Protein AF-A0A9P6ZII4-F1 (afdb_monomer_lite)

Sequence (69 aa):
CDCPNAMSPDIQMFQHGFFPASFNRLKTVFTFGVLDDFLLDNLECGTSAMNYYSKLRRMTSSMFPHLVP

Secondary structure (DSSP, 8-state):
---TTPPPHHHHHHHTTEEES-SS--S-EEEHHHHHHHHHHHHHH---HHHHHHHHHHHHTTT-TTT--

InterPro domains:
  IPR041457 CxC2-like cysteine cluster, KDZ transposase-associated [PF18803] (1-62)

pLDDT: mean 84.63, std 10.68, range [54.06, 97.0]

Foldseek 3Di:
DPDVPDDPPCVVCVVVQWDAPDPVDRPDTDHVVLVVVVVVCCVPPVDDPVNSVLVVLCVVPVVCNPPDD

Organism: NCBI:txid48579

Structure (mmCIF, N/CA/C/O backbone):
data_AF-A0A9P6ZII4-F1
#
_entry.id   AF-A0A9P6ZII4-F1
#
loop_
_atom_site.group_PDB
_atom_site.id
_atom_site.type_symbol
_atom_site.label_atom_id
_atom_site.label_alt_id
_atom_site.label_comp_id
_atom_site.label_asym_id
_atom_site.label_entity_id
_atom_site.label_seq_id
_atom_site.pdbx_PDB_ins_code
_atom_site.Cartn_x
_atom_site.Cartn_y
_atom_site.Cartn_z
_atom_site.occupancy
_atom_site.B_iso_or_equiv
_atom_site.auth_seq_id
_atom_site.auth_comp_id
_atom_site.auth_asym_id
_atom_site.auth_atom_id
_atom_site.pdbx_PDB_model_num
ATOM 1 N N . CYS A 1 1 ? 6.024 -7.953 -14.362 1.00 78.44 1 CYS A N 1
ATOM 2 C CA . CYS A 1 1 ? 6.366 -8.615 -15.637 1.00 78.44 1 CYS A CA 1
ATOM 3 C C . CYS A 1 1 ? 7.817 -9.034 -15.531 1.00 78.44 1 CYS A C 1
ATOM 5 O O . CYS A 1 1 ? 8.650 -8.168 -15.284 1.00 78.44 1 CYS A O 1
ATOM 7 N N . ASP A 1 2 ? 8.113 -10.312 -15.747 1.00 85.25 2 ASP A N 1
ATOM 8 C CA . 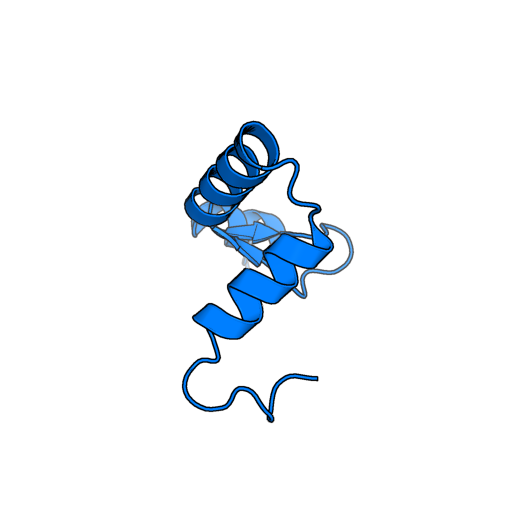ASP A 1 2 ? 9.492 -10.828 -15.863 1.00 85.25 2 ASP A CA 1
ATOM 9 C C . ASP A 1 2 ? 9.912 -10.917 -17.340 1.00 85.25 2 ASP A C 1
ATOM 11 O O . ASP A 1 2 ? 10.626 -11.811 -17.784 1.00 85.25 2 ASP A O 1
ATOM 15 N N . CYS A 1 3 ? 9.362 -10.005 -18.133 1.00 89.44 3 CYS A N 1
ATOM 16 C CA . CYS A 1 3 ? 9.412 -10.013 -19.581 1.00 89.44 3 CYS A CA 1
ATOM 17 C C . CYS A 1 3 ? 10.778 -9.481 -20.051 1.00 89.44 3 CYS A C 1
ATOM 19 O O . CYS A 1 3 ? 11.366 -8.642 -19.362 1.00 89.44 3 CYS A O 1
ATOM 21 N N . PRO A 1 4 ? 11.306 -9.913 -21.210 1.00 84.81 4 PRO A N 1
ATOM 22 C CA . PRO A 1 4 ? 12.525 -9.322 -21.761 1.00 84.81 4 PRO A CA 1
ATOM 23 C C . PRO A 1 4 ? 12.324 -7.805 -21.933 1.00 84.81 4 PRO A C 1
ATOM 25 O O . PRO A 1 4 ? 11.304 -7.399 -22.484 1.00 84.81 4 PRO A O 1
ATOM 28 N N . ASN A 1 5 ? 13.255 -6.979 -21.438 1.00 87.06 5 ASN A N 1
ATOM 29 C CA . ASN A 1 5 ? 13.152 -5.508 -21.308 1.00 87.06 5 ASN A CA 1
ATOM 30 C C . ASN A 1 5 ? 12.155 -4.960 -20.270 1.00 87.06 5 ASN A C 1
ATOM 32 O O . ASN A 1 5 ? 11.901 -3.753 -20.248 1.00 87.06 5 ASN A O 1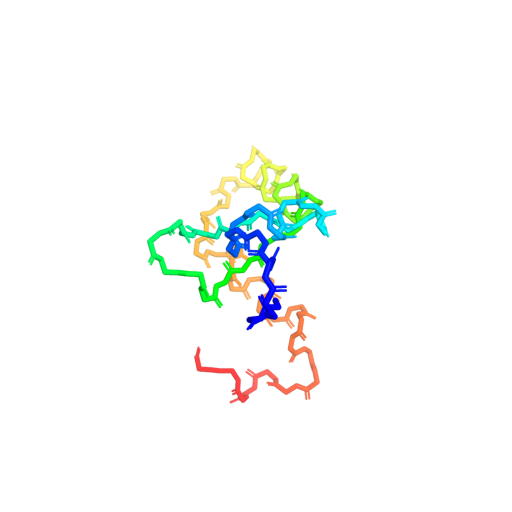
ATOM 36 N N . ALA A 1 6 ? 11.599 -5.786 -19.385 1.00 86.00 6 ALA A N 1
ATOM 37 C CA . ALA A 1 6 ? 10.800 -5.258 -18.288 1.00 86.00 6 ALA A CA 1
ATOM 38 C C . ALA A 1 6 ? 11.666 -4.399 -17.348 1.00 86.00 6 ALA A C 1
ATOM 40 O O . ALA A 1 6 ? 12.797 -4.756 -17.016 1.00 86.00 6 ALA A O 1
ATOM 41 N N . MET A 1 7 ? 11.117 -3.260 -16.917 1.00 87.56 7 MET A N 1
ATOM 42 C CA . MET A 1 7 ? 11.741 -2.406 -15.900 1.00 87.56 7 MET A CA 1
ATOM 43 C C . MET A 1 7 ? 11.851 -3.141 -14.563 1.00 87.56 7 MET A C 1
ATOM 45 O O . MET A 1 7 ? 11.250 -4.198 -14.377 1.00 87.56 7 MET A O 1
ATOM 49 N N . SER A 1 8 ? 12.587 -2.593 -13.599 1.00 87.81 8 SER A N 1
ATOM 50 C CA . SER A 1 8 ? 12.652 -3.213 -12.279 1.00 87.81 8 SER A CA 1
ATOM 51 C C . SER A 1 8 ? 11.252 -3.297 -11.631 1.00 87.81 8 SER A C 1
ATOM 53 O O . SER A 1 8 ? 10.384 -2.460 -11.911 1.00 87.81 8 SER A O 1
ATOM 55 N N . PRO A 1 9 ? 10.974 -4.326 -10.810 1.00 85.81 9 PRO A N 1
ATOM 56 C CA . PRO A 1 9 ? 9.629 -4.570 -10.283 1.00 85.81 9 PRO A CA 1
ATOM 57 C C . PRO A 1 9 ? 9.038 -3.406 -9.471 1.00 85.81 9 PRO A C 1
ATOM 59 O O . PRO A 1 9 ? 7.830 -3.188 -9.498 1.00 85.81 9 PRO A O 1
ATOM 62 N N . ASP A 1 10 ? 9.877 -2.640 -8.779 1.00 84.06 10 ASP A N 1
ATOM 63 C CA . ASP A 1 10 ? 9.514 -1.415 -8.066 1.00 84.06 10 ASP A CA 1
ATOM 64 C C . ASP A 1 10 ? 8.996 -0.328 -9.021 1.00 84.06 10 ASP A C 1
ATOM 66 O O . ASP A 1 10 ? 7.924 0.226 -8.784 1.00 84.06 10 ASP A O 1
ATOM 70 N N . ILE A 1 11 ? 9.681 -0.089 -10.144 1.00 88.25 11 ILE A N 1
ATOM 71 C CA . ILE A 1 11 ? 9.246 0.880 -11.162 1.00 88.25 11 ILE A CA 1
ATOM 72 C C . ILE A 1 11 ? 7.922 0.440 -11.789 1.00 88.25 11 ILE A C 1
ATOM 74 O O . ILE A 1 11 ? 7.017 1.257 -11.960 1.00 88.25 11 ILE A O 1
ATOM 78 N N . GLN A 1 12 ? 7.785 -0.854 -12.094 1.00 89.38 12 GLN A N 1
ATOM 79 C CA . GLN A 1 12 ? 6.530 -1.398 -12.617 1.00 89.38 12 GLN A CA 1
ATOM 80 C C . GLN A 1 12 ? 5.370 -1.164 -11.634 1.00 89.38 12 GLN A C 1
ATOM 82 O O . GLN A 1 12 ? 4.302 -0.719 -12.042 1.00 89.38 12 GLN A O 1
ATOM 87 N N . MET A 1 13 ? 5.577 -1.406 -10.335 1.00 88.12 13 MET A N 1
ATOM 88 C CA . MET A 1 13 ? 4.566 -1.153 -9.299 1.00 88.12 13 MET A CA 1
ATOM 89 C C . MET A 1 13 ? 4.155 0.321 -9.249 1.00 88.12 13 MET A C 1
ATOM 91 O O . MET A 1 13 ? 2.960 0.622 -9.294 1.00 88.12 13 MET A O 1
ATOM 95 N N . PHE A 1 14 ? 5.129 1.235 -9.248 1.00 87.56 14 PHE A N 1
ATOM 96 C CA . PHE A 1 14 ? 4.859 2.673 -9.242 1.00 87.56 14 PHE A CA 1
ATOM 97 C C . PHE A 1 14 ? 4.028 3.124 -10.444 1.00 87.56 14 PHE A C 1
ATOM 99 O O . PHE A 1 14 ? 3.081 3.892 -10.274 1.00 87.56 14 PHE A O 1
ATOM 106 N N . GLN A 1 15 ? 4.328 2.624 -11.645 1.00 88.56 15 GLN A N 1
ATOM 107 C CA . GLN A 1 15 ? 3.554 2.943 -12.851 1.00 88.56 15 GLN A CA 1
ATOM 108 C C . GLN A 1 15 ? 2.092 2.498 -12.763 1.00 88.56 15 GLN A C 1
ATOM 110 O O . GLN A 1 15 ? 1.221 3.116 -13.370 1.00 88.56 15 GLN A O 1
ATOM 115 N N . HIS A 1 16 ? 1.818 1.454 -11.986 1.00 87.31 16 HIS A N 1
ATOM 116 C CA . HIS A 1 16 ? 0.470 0.955 -11.738 1.00 87.31 16 HIS A CA 1
ATOM 117 C C . HIS A 1 16 ? -0.192 1.568 -10.493 1.00 87.31 16 HIS A C 1
ATOM 119 O O . HIS A 1 16 ? -1.269 1.128 -10.098 1.00 87.31 16 HIS A O 1
ATOM 125 N N . GLY A 1 17 ? 0.414 2.590 -9.878 1.00 88.88 17 GLY A N 1
ATOM 126 C CA . GLY A 1 17 ? -0.133 3.250 -8.690 1.00 88.88 17 GLY A CA 1
ATOM 127 C C . GLY A 1 17 ? -0.007 2.423 -7.407 1.00 88.88 17 GLY A C 1
ATOM 128 O O . GLY A 1 17 ? -0.702 2.699 -6.426 1.00 88.88 17 GLY A O 1
ATOM 129 N N . PHE A 1 18 ? 0.865 1.412 -7.412 1.00 89.94 18 PHE A N 1
ATOM 130 C CA . PHE A 1 18 ? 1.156 0.578 -6.256 1.00 89.94 18 PHE A CA 1
ATOM 131 C C . PHE A 1 18 ? 2.452 1.020 -5.584 1.00 89.94 18 PHE A C 1
ATOM 133 O O . PHE A 1 18 ? 3.514 1.092 -6.200 1.00 89.94 18 PHE A O 1
ATOM 140 N N . PHE A 1 19 ? 2.362 1.266 -4.284 1.00 88.00 19 PHE A N 1
ATOM 141 C CA . PHE A 1 19 ? 3.480 1.568 -3.417 1.00 88.00 19 PHE A CA 1
ATOM 142 C C . PHE A 1 19 ? 3.892 0.319 -2.629 1.00 88.00 19 PHE A C 1
ATOM 144 O O . PHE A 1 19 ? 3.074 -0.257 -1.904 1.00 88.00 19 PHE A O 1
ATOM 151 N N . PRO A 1 20 ? 5.144 -0.137 -2.741 1.00 86.31 20 PRO A N 1
ATOM 152 C CA . PRO A 1 20 ? 5.577 -1.332 -2.040 1.00 86.31 20 PRO A CA 1
ATOM 153 C C . PRO A 1 20 ? 5.800 -1.093 -0.547 1.00 86.31 20 PRO A C 1
ATOM 155 O O . PRO A 1 20 ? 6.351 -0.078 -0.136 1.00 86.31 20 PRO A O 1
ATOM 158 N N . ALA A 1 21 ? 5.459 -2.087 0.276 1.00 83.19 21 ALA A N 1
ATOM 159 C CA . ALA A 1 21 ? 5.779 -2.054 1.706 1.00 83.19 21 ALA A CA 1
ATOM 160 C C . ALA A 1 21 ? 7.287 -2.215 1.982 1.00 83.19 21 ALA A C 1
ATOM 162 O O . ALA A 1 21 ? 7.783 -1.842 3.042 1.00 83.19 21 ALA A O 1
ATOM 163 N N . SER A 1 22 ? 8.015 -2.832 1.048 1.00 81.56 22 SER A N 1
ATOM 164 C CA . SER A 1 22 ? 9.457 -3.047 1.123 1.00 81.56 22 SER A CA 1
ATOM 165 C C . SER A 1 22 ? 10.053 -3.096 -0.276 1.00 81.56 22 SER A C 1
ATOM 167 O O . SER A 1 22 ? 9.593 -3.869 -1.112 1.00 81.56 22 SER A O 1
ATOM 169 N N . PHE A 1 23 ? 11.121 -2.332 -0.501 1.00 81.56 23 PHE A N 1
ATOM 170 C CA . PHE A 1 23 ? 11.879 -2.353 -1.754 1.00 81.56 23 PHE A CA 1
ATOM 171 C C . PHE A 1 23 ? 12.814 -3.567 -1.865 1.00 81.56 23 PHE A C 1
ATOM 173 O O . PHE A 1 23 ? 13.120 -4.010 -2.965 1.00 81.56 23 PHE A O 1
ATOM 180 N N . ASN A 1 24 ? 13.220 -4.161 -0.736 1.00 83.19 24 ASN A N 1
ATOM 181 C CA . ASN A 1 24 ? 14.057 -5.365 -0.718 1.00 83.19 24 ASN A CA 1
ATOM 182 C C . ASN A 1 24 ? 13.255 -6.636 -1.016 1.00 83.19 24 ASN A C 1
ATOM 184 O O . ASN A 1 24 ? 13.784 -7.584 -1.595 1.00 83.19 24 ASN A O 1
ATOM 188 N N . ARG A 1 25 ? 11.992 -6.695 -0.570 1.00 78.38 25 ARG A N 1
ATOM 189 C CA . ARG A 1 25 ? 11.126 -7.863 -0.763 1.00 78.38 25 ARG A CA 1
ATOM 190 C C . ARG A 1 25 ? 9.685 -7.444 -1.027 1.00 78.38 25 ARG A C 1
ATOM 192 O O . ARG A 1 25 ? 8.878 -7.307 -0.109 1.00 78.38 25 ARG A O 1
ATOM 199 N N . LEU A 1 26 ? 9.363 -7.336 -2.309 1.00 78.69 26 LEU A N 1
ATOM 200 C CA . LEU A 1 26 ? 8.047 -6.962 -2.820 1.00 78.69 26 LEU A CA 1
ATOM 201 C C . LEU A 1 26 ? 7.034 -8.104 -2.634 1.00 78.69 26 LEU A C 1
ATOM 203 O O . LEU A 1 26 ? 6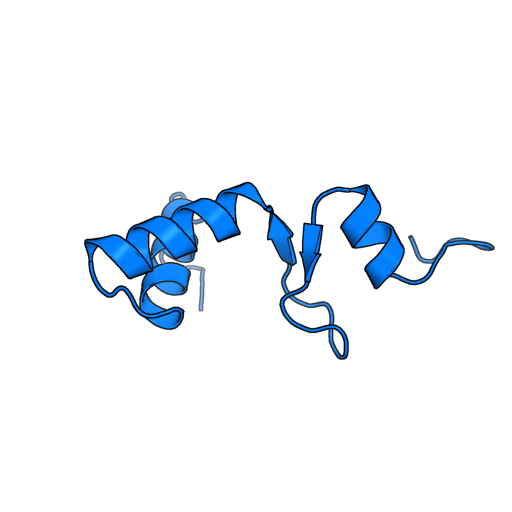.782 -8.888 -3.543 1.00 78.69 26 LEU A O 1
ATOM 207 N N . LYS A 1 27 ? 6.491 -8.240 -1.422 1.00 82.12 27 LYS A N 1
ATOM 208 C CA . LYS A 1 27 ? 5.429 -9.212 -1.088 1.00 82.12 27 LYS A CA 1
ATOM 209 C C . LYS A 1 27 ? 4.064 -8.576 -0.878 1.00 82.12 27 LYS A C 1
ATOM 211 O O . LYS A 1 27 ? 3.049 -9.246 -1.019 1.00 82.12 27 LYS A O 1
ATOM 216 N N . THR A 1 28 ? 4.057 -7.309 -0.497 1.00 79.06 28 THR A N 1
ATOM 217 C CA . THR A 1 28 ? 2.860 -6.543 -0.182 1.00 79.06 28 THR A CA 1
ATOM 218 C C . THR A 1 28 ? 2.993 -5.167 -0.805 1.00 79.06 28 THR A C 1
ATOM 220 O O . THR A 1 28 ? 4.069 -4.558 -0.789 1.00 79.06 28 THR A O 1
ATOM 223 N N . VAL A 1 29 ? 1.893 -4.700 -1.380 1.00 86.00 29 VAL A N 1
ATOM 224 C CA . VAL A 1 29 ? 1.801 -3.399 -2.029 1.00 86.00 29 VAL A CA 1
ATOM 225 C C . VAL A 1 29 ? 0.507 -2.725 -1.603 1.00 86.00 29 VAL A C 1
ATOM 227 O O . VAL A 1 29 ? -0.497 -3.394 -1.357 1.00 86.00 29 VAL A O 1
ATOM 230 N N . PHE A 1 30 ? 0.551 -1.408 -1.494 1.00 87.50 30 PHE A N 1
ATOM 231 C CA . PHE A 1 30 ? -0.566 -0.559 -1.110 1.00 87.50 30 PHE A CA 1
ATOM 232 C C . PHE A 1 30 ? -0.883 0.394 -2.252 1.00 87.50 30 PHE A C 1
ATOM 234 O O . PHE A 1 30 ? 0.002 0.772 -3.010 1.00 87.50 30 PHE A O 1
ATOM 241 N N . THR A 1 31 ? -2.136 0.803 -2.390 1.00 91.00 31 THR A N 1
ATOM 242 C CA . THR A 1 31 ? -2.465 1.942 -3.251 1.00 91.00 31 THR A CA 1
ATOM 243 C C . THR A 1 31 ? -2.246 3.238 -2.478 1.00 91.00 31 THR A C 1
ATOM 245 O O . THR A 1 31 ? -2.310 3.246 -1.248 1.00 91.00 31 THR A O 1
ATOM 248 N N . PHE A 1 32 ? -2.045 4.349 -3.186 1.00 89.44 32 PHE A N 1
ATOM 249 C CA . PHE A 1 32 ? -1.959 5.666 -2.545 1.00 89.44 32 PHE A CA 1
ATOM 250 C C . PHE A 1 32 ? -3.206 5.991 -1.712 1.00 89.44 32 PHE A C 1
ATOM 252 O O . PHE A 1 32 ? -3.072 6.423 -0.577 1.00 89.44 32 PHE A O 1
ATOM 259 N N . GLY A 1 33 ? -4.404 5.633 -2.190 1.00 91.81 33 GLY A N 1
ATOM 260 C CA . GLY A 1 33 ? -5.634 5.829 -1.413 1.00 91.81 33 GLY A CA 1
ATOM 261 C C . GLY A 1 33 ? -5.665 5.061 -0.083 1.00 91.81 33 GLY A C 1
ATOM 262 O O . GLY A 1 33 ? -6.202 5.559 0.898 1.00 91.81 33 GLY A O 1
ATOM 263 N N . VAL A 1 34 ? -5.052 3.872 -0.011 1.00 91.19 34 VAL A N 1
ATOM 264 C CA . VAL A 1 34 ? -4.928 3.125 1.256 1.00 91.19 34 VAL A CA 1
ATOM 265 C C . VAL A 1 34 ? -3.927 3.789 2.205 1.00 91.19 34 VAL A C 1
ATOM 267 O O . VAL A 1 34 ? -4.106 3.706 3.421 1.00 91.19 34 VAL A O 1
ATOM 270 N N . LEU A 1 35 ? -2.882 4.431 1.673 1.00 92.69 35 LEU A N 1
ATOM 271 C CA . LEU A 1 35 ? -1.928 5.206 2.470 1.00 92.69 35 LEU A CA 1
ATOM 272 C C . LEU A 1 35 ? -2.565 6.491 3.011 1.00 92.69 35 LEU A C 1
ATOM 274 O O . LEU A 1 35 ? -2.342 6.823 4.172 1.00 92.69 35 LEU A O 1
ATOM 278 N N . ASP A 1 36 ? -3.394 7.163 2.214 1.00 94.62 36 ASP A N 1
ATOM 279 C CA . ASP A 1 36 ? -4.131 8.352 2.648 1.00 94.62 36 ASP A CA 1
ATOM 280 C C . ASP A 1 36 ? -5.151 8.010 3.749 1.00 94.62 36 ASP A C 1
ATOM 282 O O . ASP A 1 36 ? -5.195 8.692 4.773 1.00 94.62 36 ASP A O 1
ATOM 286 N N . ASP A 1 37 ? -5.906 6.911 3.605 1.00 94.19 37 ASP A N 1
ATOM 287 C CA . ASP A 1 37 ? -6.824 6.431 4.657 1.00 94.19 37 ASP A CA 1
ATOM 288 C C . ASP A 1 37 ? -6.063 6.027 5.932 1.00 94.19 37 ASP A C 1
ATOM 290 O O . ASP A 1 37 ? -6.511 6.321 7.038 1.00 94.19 37 ASP A O 1
ATOM 294 N N . PHE A 1 38 ? -4.863 5.441 5.800 1.00 93.56 38 PHE A N 1
ATOM 295 C CA . PHE A 1 38 ? -4.012 5.149 6.957 1.00 93.56 38 PHE A CA 1
ATOM 296 C C . PHE A 1 38 ? -3.577 6.422 7.683 1.00 93.56 38 PHE A C 1
ATOM 298 O O . PHE A 1 38 ? -3.620 6.468 8.912 1.00 93.56 38 PHE A O 1
ATOM 305 N N . LEU A 1 39 ? -3.143 7.443 6.938 1.00 95.06 39 LEU A N 1
ATOM 306 C CA . LEU A 1 39 ? -2.724 8.722 7.507 1.00 95.06 39 LEU A CA 1
ATOM 307 C C . LEU A 1 39 ? -3.876 9.392 8.257 1.00 95.06 39 LEU A C 1
ATOM 309 O O . LEU A 1 39 ? -3.664 9.889 9.362 1.00 95.06 39 LEU A O 1
ATOM 313 N N . LEU A 1 40 ? -5.086 9.356 7.695 1.00 96.38 40 LEU A N 1
ATOM 314 C CA . LEU A 1 40 ? -6.282 9.887 8.341 1.00 96.38 40 LEU A CA 1
ATOM 315 C C . LEU A 1 40 ? -6.611 9.128 9.637 1.00 96.38 40 LEU A C 1
ATOM 317 O O . LEU A 1 40 ? -6.746 9.744 10.689 1.00 96.38 40 LEU A O 1
ATOM 321 N N . ASP A 1 41 ? -6.662 7.794 9.592 1.00 94.56 41 ASP A N 1
ATOM 322 C CA . ASP A 1 41 ? -6.977 6.942 10.751 1.00 94.56 41 ASP A CA 1
ATOM 323 C C . ASP A 1 41 ? -5.912 7.082 11.861 1.00 94.56 41 ASP A C 1
ATOM 325 O O . ASP A 1 41 ? -6.206 7.113 13.060 1.00 94.56 41 ASP A O 1
ATOM 329 N N . ASN A 1 42 ? -4.645 7.240 11.469 1.00 95.56 42 ASN A N 1
ATOM 330 C CA . ASN A 1 42 ? -3.564 7.528 12.402 1.00 95.56 42 ASN A CA 1
ATOM 331 C C . ASN A 1 42 ? -3.713 8.911 13.054 1.00 95.56 42 ASN A C 1
ATOM 333 O O . ASN A 1 42 ? -3.513 9.023 14.263 1.00 95.56 42 ASN A O 1
ATOM 337 N N . LEU A 1 43 ? -4.081 9.939 12.285 1.00 96.69 43 LEU A N 1
A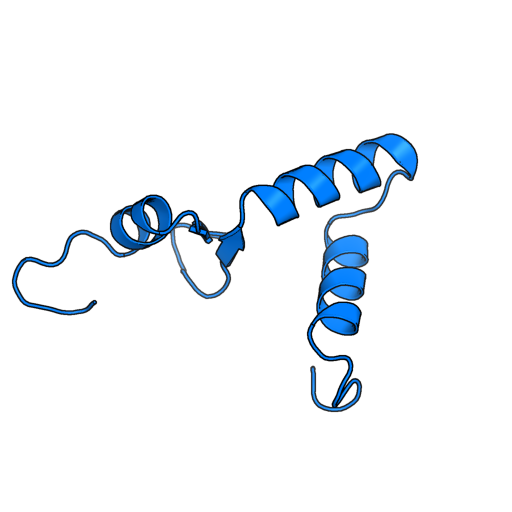TOM 338 C CA . LEU A 1 43 ? -4.249 11.307 12.778 1.00 96.69 43 LEU A CA 1
ATOM 339 C C . LEU A 1 43 ? -5.470 11.445 13.700 1.00 96.69 43 LEU A C 1
ATOM 341 O O . LEU A 1 43 ? -5.376 12.077 14.749 1.00 96.69 43 LEU A O 1
ATOM 345 N N . GLU A 1 44 ? -6.606 10.867 13.312 1.00 97.00 44 GLU A N 1
ATOM 346 C CA . GLU A 1 44 ? -7.876 11.012 14.031 1.00 97.00 44 GLU A CA 1
ATOM 347 C C . GLU A 1 44 ? -7.957 10.101 15.258 1.00 97.00 44 GLU A C 1
ATOM 349 O O . GLU A 1 44 ? -8.412 10.528 16.319 1.00 97.00 44 GLU A O 1
ATOM 354 N N . CYS A 1 45 ? -7.518 8.845 15.126 1.00 94.94 45 CYS A N 1
ATOM 355 C CA . CYS A 1 45 ? -7.723 7.812 16.143 1.00 94.94 45 CYS A CA 1
ATOM 356 C C . CYS A 1 45 ? -6.424 7.316 16.798 1.00 94.94 45 CYS A C 1
ATOM 358 O O . CYS A 1 45 ? -6.478 6.497 17.718 1.00 94.94 45 CYS A O 1
ATOM 360 N N . GLY A 1 46 ? -5.249 7.769 16.345 1.00 95.00 46 GLY A N 1
ATOM 361 C CA . GLY A 1 46 ? -3.967 7.236 16.819 1.00 95.00 46 GLY A CA 1
ATOM 362 C C . GLY A 1 46 ? -3.747 5.778 16.408 1.00 95.00 46 GLY A C 1
ATOM 363 O O . GLY A 1 46 ? -2.991 5.050 17.059 1.00 95.00 46 GLY A O 1
ATOM 364 N N . THR A 1 47 ? -4.430 5.317 15.355 1.00 94.00 47 THR A N 1
ATOM 365 C CA . THR A 1 47 ? -4.404 3.916 14.936 1.00 94.00 47 THR A CA 1
ATOM 366 C C . THR A 1 47 ? -2.994 3.504 14.521 1.00 94.00 47 THR A C 1
ATOM 368 O O . THR A 1 47 ? -2.359 4.126 13.668 1.00 94.00 47 THR A O 1
ATOM 3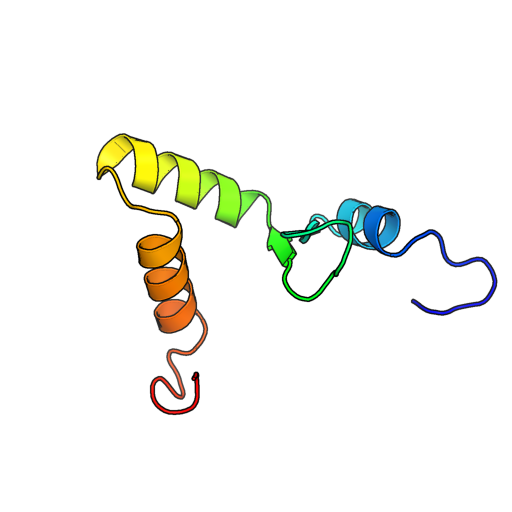71 N N . SER A 1 48 ? -2.481 2.431 15.127 1.00 94.06 48 SER A N 1
ATOM 372 C CA . SER A 1 48 ? -1.180 1.869 14.762 1.00 94.06 48 SER A CA 1
ATOM 373 C C . SER A 1 48 ? -1.240 1.177 13.399 1.00 94.06 48 SER A C 1
ATOM 375 O O . SER A 1 48 ? -2.275 0.633 13.006 1.00 94.06 48 SER A O 1
ATOM 377 N N . ALA A 1 49 ? -0.103 1.101 12.703 1.00 90.00 49 ALA A N 1
ATOM 378 C CA . ALA A 1 49 ? -0.012 0.410 11.415 1.00 90.00 49 ALA A CA 1
ATOM 379 C C . ALA A 1 49 ? -0.502 -1.051 11.478 1.00 90.00 49 ALA A C 1
ATOM 381 O O . ALA A 1 49 ? -1.136 -1.533 10.543 1.00 90.00 49 ALA A O 1
ATOM 382 N N . MET A 1 50 ? -0.268 -1.752 12.594 1.00 90.25 50 MET A N 1
ATOM 383 C CA . MET A 1 50 ? -0.707 -3.142 12.773 1.00 90.25 50 MET A CA 1
ATOM 384 C C . MET A 1 50 ? -2.228 -3.263 12.952 1.00 90.25 50 MET A C 1
ATOM 386 O O . MET A 1 50 ? -2.855 -4.180 12.410 1.00 90.25 50 MET A O 1
ATOM 390 N N . ASN A 1 51 ? -2.837 -2.324 13.680 1.00 91.69 51 ASN A N 1
ATOM 391 C CA . ASN A 1 51 ? -4.289 -2.273 13.846 1.00 91.69 51 ASN A CA 1
ATOM 392 C C . ASN A 1 51 ? -4.970 -1.923 12.521 1.00 91.69 51 ASN A C 1
ATOM 394 O O . ASN A 1 51 ? -5.932 -2.584 12.130 1.00 91.69 51 ASN A O 1
ATOM 398 N N . TYR A 1 52 ? -4.416 -0.957 11.790 1.00 92.38 52 TYR A N 1
ATOM 399 C CA . TYR A 1 52 ? -4.895 -0.590 10.465 1.00 92.38 52 TYR A CA 1
ATOM 400 C C . TYR A 1 52 ? -4.746 -1.738 9.454 1.00 92.38 52 TYR A C 1
ATOM 402 O O . TYR A 1 52 ? -5.685 -2.062 8.730 1.00 92.38 52 TYR A O 1
ATOM 410 N N . TYR A 1 53 ? -3.618 -2.453 9.467 1.00 87.75 53 TYR A N 1
ATOM 411 C CA . TYR A 1 53 ? -3.448 -3.673 8.673 1.00 87.75 53 TYR A CA 1
ATOM 412 C C . TYR A 1 53 ? -4.509 -4.730 9.015 1.00 87.75 53 TYR A C 1
ATOM 414 O O . TYR A 1 53 ? -5.102 -5.334 8.122 1.00 87.75 53 TYR A O 1
ATOM 422 N N . SER A 1 54 ? -4.808 -4.921 10.301 1.00 88.44 54 SER A N 1
ATOM 423 C CA . SER A 1 54 ? -5.854 -5.849 10.745 1.00 88.44 54 SER A CA 1
ATOM 424 C C . SER A 1 54 ? -7.251 -5.421 10.270 1.00 88.44 54 SER A C 1
ATOM 426 O O . SER A 1 54 ? -8.043 -6.275 9.864 1.00 88.44 54 SER A O 1
ATOM 428 N N . LYS A 1 55 ? -7.545 -4.112 10.263 1.00 89.69 55 LYS A N 1
ATOM 429 C CA . LYS A 1 55 ? -8.763 -3.518 9.680 1.00 89.69 55 LYS A CA 1
ATOM 430 C C . LYS A 1 55 ? -8.842 -3.819 8.182 1.00 89.69 55 LYS A C 1
ATOM 432 O O . LYS A 1 55 ? -9.814 -4.435 7.746 1.00 89.69 55 LYS A O 1
ATOM 437 N N . LEU A 1 56 ? -7.803 -3.483 7.414 1.00 87.44 56 LEU A N 1
ATOM 438 C CA . LEU A 1 56 ? -7.725 -3.758 5.973 1.00 87.44 56 LEU A CA 1
ATOM 439 C C . LEU A 1 56 ? -7.927 -5.238 5.662 1.00 87.44 56 LEU A C 1
ATOM 441 O O . LEU A 1 56 ? -8.700 -5.590 4.772 1.00 87.44 56 LEU A O 1
ATOM 445 N N . ARG A 1 57 ? -7.268 -6.115 6.421 1.00 83.56 57 ARG A N 1
ATOM 446 C CA . ARG A 1 57 ? -7.385 -7.563 6.278 1.00 83.56 57 ARG A CA 1
ATOM 447 C C . ARG A 1 57 ? -8.833 -8.024 6.436 1.00 83.56 57 ARG A C 1
ATOM 449 O O . ARG A 1 57 ? -9.311 -8.789 5.607 1.00 83.56 57 ARG A O 1
ATOM 456 N N . ARG A 1 58 ? -9.559 -7.539 7.447 1.00 84.19 58 ARG A N 1
ATOM 457 C CA . ARG A 1 58 ? -10.984 -7.874 7.651 1.00 84.19 58 ARG A CA 1
ATOM 458 C C . ARG A 1 58 ? -11.883 -7.324 6.542 1.00 84.19 58 ARG A C 1
ATOM 460 O O . ARG A 1 58 ? -12.791 -8.021 6.107 1.00 84.19 58 ARG A O 1
ATOM 467 N N . MET A 1 59 ? -11.608 -6.111 6.066 1.00 83.75 59 MET A N 1
ATOM 468 C CA . MET A 1 59 ? -12.371 -5.464 4.990 1.00 83.75 59 MET A CA 1
ATOM 469 C C . MET A 1 59 ? -12.201 -6.179 3.642 1.00 83.75 59 MET A C 1
ATOM 471 O O . MET A 1 59 ? -13.168 -6.388 2.918 1.00 83.75 59 MET A O 1
ATOM 475 N N . THR A 1 60 ? -10.971 -6.578 3.318 1.00 77.44 60 THR A N 1
ATOM 476 C CA . THR A 1 60 ? -10.614 -7.207 2.033 1.00 77.44 60 THR A CA 1
ATOM 477 C C . THR A 1 60 ? -10.878 -8.712 1.993 1.00 77.44 60 THR A C 1
ATOM 479 O O . THR A 1 60 ? -11.039 -9.273 0.914 1.00 77.44 60 THR A O 1
ATOM 482 N N . SER A 1 61 ? -10.974 -9.370 3.154 1.00 69.44 61 SER A N 1
ATOM 483 C CA . SER A 1 61 ? -11.276 -10.806 3.283 1.00 69.44 61 SER A CA 1
ATOM 484 C C . SER A 1 61 ? -12.656 -11.092 3.881 1.00 69.44 61 SER A C 1
ATOM 486 O O . SER A 1 61 ? -12.866 -1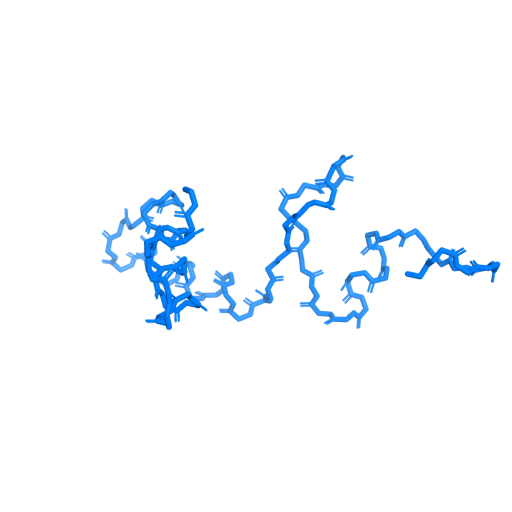2.132 4.504 1.00 69.44 61 SER A O 1
ATOM 488 N N . SER A 1 62 ? -13.619 -10.190 3.684 1.00 60.00 62 SER A N 1
ATOM 489 C CA . SER A 1 62 ? -14.960 -10.288 4.281 1.00 60.00 62 SER A CA 1
ATOM 490 C C . SER A 1 62 ? -15.689 -11.606 3.977 1.00 60.00 62 SER A C 1
ATOM 492 O O . SER A 1 62 ? -16.483 -12.066 4.793 1.00 60.00 62 SER A O 1
ATOM 494 N N . MET A 1 63 ? -15.379 -12.247 2.846 1.00 60.88 63 MET A N 1
ATOM 495 C CA . MET A 1 63 ? -15.955 -13.535 2.441 1.00 60.88 63 MET A CA 1
ATOM 496 C C . MET A 1 63 ? -15.399 -14.738 3.224 1.00 60.88 63 MET A C 1
ATOM 498 O O . MET A 1 63 ? -16.107 -15.728 3.379 1.00 60.88 63 MET A O 1
ATOM 502 N N . PHE A 1 64 ? -14.167 -14.668 3.747 1.00 59.91 64 PHE A N 1
ATOM 503 C CA . PHE A 1 64 ? -13.530 -15.768 4.489 1.00 59.91 64 PHE A CA 1
ATOM 504 C C . PHE A 1 64 ? -12.604 -15.257 5.607 1.00 59.91 64 PHE A C 1
ATOM 506 O O . PHE A 1 64 ? -11.385 -15.448 5.553 1.00 59.91 64 PHE A O 1
ATOM 513 N N . PRO A 1 65 ? -13.155 -14.640 6.665 1.00 57.62 65 PRO A N 1
ATOM 514 C CA . PRO A 1 65 ? -12.357 -14.030 7.733 1.00 57.62 65 PRO A CA 1
ATOM 515 C C . PRO A 1 65 ? -11.470 -15.032 8.495 1.00 57.62 65 PRO A C 1
ATOM 517 O O . PRO A 1 65 ? -10.482 -14.641 9.109 1.00 57.62 65 PRO A O 1
ATOM 520 N N . HIS A 1 66 ? -11.803 -16.324 8.436 1.00 63.59 66 HIS A N 1
ATOM 521 C CA . HIS A 1 66 ? -11.091 -17.441 9.067 1.00 63.59 66 HIS A CA 1
ATOM 522 C C . HIS A 1 66 ? -9.979 -18.056 8.197 1.00 63.59 66 HIS A C 1
ATOM 524 O O . HIS A 1 66 ? -9.206 -18.862 8.703 1.00 63.59 66 HIS A O 1
ATOM 530 N N . LEU A 1 67 ? -9.887 -17.706 6.906 1.00 59.06 67 LEU A N 1
ATOM 531 C CA . LEU A 1 67 ? -8.854 -18.235 5.996 1.00 59.06 67 LEU A CA 1
ATOM 532 C C . LEU A 1 67 ? -7.615 -17.353 5.900 1.00 59.06 67 LEU A C 1
ATOM 534 O O . LEU A 1 67 ? -6.613 -17.751 5.306 1.00 59.06 67 LEU A O 1
ATOM 538 N N . VAL A 1 68 ? -7.669 -16.153 6.462 1.00 54.06 68 VAL A N 1
ATOM 539 C CA . VAL A 1 68 ? -6.480 -15.321 6.534 1.00 54.06 68 VAL A CA 1
ATOM 540 C C . VAL A 1 68 ? -5.705 -15.731 7.794 1.00 54.06 68 VAL A C 1
ATOM 542 O O . VAL A 1 68 ? -6.356 -15.856 8.832 1.00 54.06 68 VAL A O 1
ATOM 545 N N . PRO A 1 69 ? -4.379 -15.954 7.738 1.00 56.56 69 PRO A N 1
ATOM 546 C CA . PRO A 1 69 ? -3.534 -16.257 8.900 1.00 56.56 69 PRO A CA 1
ATOM 547 C C . PRO A 1 69 ? -3.281 -15.012 9.749 1.00 56.56 69 PRO A C 1
ATOM 549 O O . PRO A 1 69 ? -2.834 -13.985 9.196 1.00 56.56 69 PRO A O 1
#

Radius of gyration: 14.64 Å; chains: 1; bounding box: 30×30×39 Å